Protein AF-A0A5K0ZY70-F1 (afdb_monomer_lite)

Radius of gyration: 18.96 Å; chains: 1; bounding box: 36×24×50 Å

Foldseek 3Di:
DDFDWDWDADPPPRDIDIDTDDDPDDDDDPDDFFDKDKDAPVNPPQPPVNVVVCVVVVHDPDRDIDIDGDD

Structure (mmCIF, N/CA/C/O backbone):
data_AF-A0A5K0ZY70-F1
#
_entry.id   AF-A0A5K0ZY70-F1
#
loop_
_atom_site.group_PDB
_atom_site.id
_atom_site.type_symbol
_atom_site.label_atom_id
_atom_site.label_alt_id
_atom_site.label_comp_id
_atom_site.label_asym_id
_atom_site.label_entity_id
_atom_site.label_seq_id
_atom_site.pdbx_PDB_ins_code
_atom_site.Cartn_x
_atom_site.Cartn_y
_atom_site.Cartn_z
_atom_site.occupancy
_atom_site.B_iso_or_equiv
_atom_site.auth_seq_id
_atom_site.auth_comp_id
_atom_site.auth_asym_id
_atom_site.auth_atom_id
_atom_site.pdbx_PDB_model_num
ATOM 1 N N . ARG A 1 1 ? -1.903 -2.943 -25.627 1.00 50.44 1 ARG A N 1
ATOM 2 C CA . ARG A 1 1 ? -0.438 -3.178 -25.533 1.00 50.44 1 ARG A CA 1
ATOM 3 C C . ARG A 1 1 ? 0.104 -2.224 -24.475 1.00 50.44 1 ARG A C 1
ATOM 5 O O . ARG A 1 1 ? -0.102 -1.029 -24.625 1.00 50.44 1 ARG A O 1
ATOM 12 N N . HIS A 1 2 ? 0.647 -2.749 -23.375 1.00 53.03 2 HIS A N 1
ATOM 13 C CA . HIS A 1 2 ? 0.825 -2.015 -22.116 1.00 53.03 2 HIS A CA 1
ATOM 14 C C . HIS A 1 2 ? 2.075 -1.126 -22.145 1.00 53.03 2 HIS A C 1
ATOM 16 O O . HIS A 1 2 ? 3.190 -1.633 -22.217 1.00 53.03 2 HIS A O 1
ATOM 22 N N . VAL A 1 3 ? 1.875 0.191 -22.108 1.00 63.44 3 VAL A N 1
ATOM 23 C CA . VAL A 1 3 ? 2.875 1.145 -21.617 1.00 63.44 3 VAL A CA 1
ATOM 24 C C . VAL A 1 3 ? 2.602 1.250 -20.122 1.00 63.44 3 VAL A C 1
ATOM 26 O O . VAL A 1 3 ? 1.486 1.600 -19.742 1.00 63.44 3 VAL A O 1
ATOM 29 N N . VAL A 1 4 ? 3.557 0.846 -19.289 1.00 76.06 4 VAL A N 1
ATOM 30 C CA . VAL A 1 4 ? 3.417 0.929 -17.831 1.00 76.06 4 VAL A CA 1
ATOM 31 C C . VAL A 1 4 ? 4.383 1.992 -17.339 1.00 76.06 4 VAL A C 1
ATOM 33 O O . VAL A 1 4 ? 5.598 1.830 -17.443 1.00 76.06 4 VAL A O 1
ATOM 36 N N . ASP A 1 5 ? 3.819 3.075 -16.821 1.00 86.81 5 ASP A N 1
ATOM 37 C CA . ASP A 1 5 ? 4.556 4.119 -16.125 1.00 86.81 5 ASP A CA 1
ATOM 38 C C . ASP A 1 5 ? 4.547 3.787 -14.625 1.00 86.81 5 ASP A C 1
ATOM 40 O O . ASP A 1 5 ? 3.521 3.377 -14.078 1.00 86.81 5 ASP A O 1
ATOM 44 N N . PHE A 1 6 ? 5.685 3.944 -13.952 1.00 86.12 6 PHE A N 1
ATOM 45 C CA . PHE A 1 6 ? 5.794 3.726 -12.509 1.00 86.12 6 PHE A CA 1
ATOM 46 C C . PHE A 1 6 ? 6.720 4.756 -11.869 1.00 86.12 6 PHE A C 1
ATOM 48 O O . PHE A 1 6 ? 7.505 5.416 -12.547 1.00 86.12 6 PHE A O 1
ATOM 55 N N . TYR A 1 7 ? 6.622 4.910 -10.553 1.00 90.25 7 TYR A N 1
ATOM 56 C CA . TYR A 1 7 ? 7.517 5.778 -9.798 1.00 90.25 7 TYR A CA 1
ATOM 57 C C . TYR A 1 7 ? 8.606 4.957 -9.122 1.00 90.25 7 TYR A C 1
ATOM 59 O O . TYR A 1 7 ? 8.341 3.867 -8.622 1.00 90.25 7 TYR A O 1
ATOM 67 N N . ILE A 1 8 ? 9.803 5.526 -9.044 1.00 90.50 8 ILE A N 1
ATOM 68 C CA . ILE A 1 8 ? 10.817 5.116 -8.073 1.00 90.50 8 ILE A CA 1
ATOM 69 C C . ILE A 1 8 ? 10.975 6.233 -7.049 1.00 90.50 8 ILE A C 1
ATOM 71 O O . ILE A 1 8 ? 10.888 7.416 -7.396 1.00 90.50 8 ILE A O 1
ATOM 75 N N . SER A 1 9 ? 11.158 5.857 -5.790 1.00 91.75 9 SER A N 1
ATOM 76 C CA . SER A 1 9 ? 11.318 6.792 -4.682 1.00 91.75 9 SER A CA 1
ATOM 77 C C . SER A 1 9 ? 12.562 6.461 -3.879 1.00 91.75 9 SER A C 1
ATOM 79 O O . SER A 1 9 ? 12.767 5.299 -3.534 1.00 91.75 9 SER A O 1
ATOM 81 N N . ASP A 1 10 ? 13.350 7.479 -3.551 1.00 92.75 10 ASP A N 1
ATOM 82 C CA . ASP A 1 10 ? 14.432 7.353 -2.580 1.00 92.75 10 ASP A CA 1
ATOM 83 C C . ASP A 1 10 ? 13.896 7.579 -1.158 1.00 92.75 10 ASP A C 1
ATOM 85 O O . ASP A 1 10 ? 13.203 8.564 -0.897 1.00 92.75 10 ASP A O 1
ATOM 89 N N . PHE A 1 11 ? 14.202 6.659 -0.240 1.00 85.00 11 PHE A N 1
ATOM 90 C CA . PHE A 1 11 ? 13.651 6.674 1.119 1.00 85.00 11 PHE A CA 1
ATOM 91 C C . PHE A 1 11 ? 14.219 7.812 1.977 1.00 85.00 11 PHE A C 1
ATOM 93 O O . PHE A 1 11 ? 13.494 8.383 2.786 1.00 85.00 11 PHE A O 1
ATOM 100 N N . GLN A 1 12 ? 15.498 8.161 1.805 1.00 93.75 12 GLN A N 1
ATOM 101 C CA . GLN A 1 12 ? 16.151 9.173 2.641 1.00 93.75 12 GLN A CA 1
ATOM 102 C C . GLN A 1 12 ? 15.780 10.599 2.229 1.00 93.75 12 GLN A C 1
ATOM 104 O O . GLN A 1 12 ? 15.504 11.437 3.083 1.00 93.75 12 GLN A O 1
ATOM 109 N N . SER A 1 13 ? 15.770 10.884 0.926 1.00 94.62 13 SER A N 1
ATOM 110 C CA . SER A 1 13 ? 15.478 12.221 0.397 1.00 94.62 13 SER A CA 1
ATOM 111 C C . SER A 1 13 ? 13.994 12.462 0.117 1.00 94.62 13 SER A C 1
ATOM 113 O O . SER A 1 13 ? 13.579 13.612 -0.022 1.00 94.62 13 SER A O 1
ATOM 115 N N . GLY A 1 14 ? 13.194 11.399 -0.020 1.00 92.62 14 GLY A N 1
ATOM 116 C CA . GLY A 1 14 ? 11.802 11.486 -0.466 1.00 92.62 14 GLY A CA 1
ATOM 117 C C . GLY A 1 14 ? 11.649 11.845 -1.949 1.00 92.62 14 GLY A C 1
ATOM 118 O O . GLY A 1 14 ? 10.529 12.082 -2.410 1.00 92.62 14 GLY A O 1
ATOM 119 N N . LEU A 1 15 ? 12.748 11.892 -2.714 1.00 96.25 15 LEU A N 1
ATOM 120 C CA . LEU A 1 15 ? 12.717 12.194 -4.140 1.00 96.25 15 LEU A CA 1
ATOM 121 C C . LEU A 1 15 ? 11.923 11.123 -4.889 1.00 96.25 15 LEU A C 1
ATOM 123 O O . LEU A 1 15 ? 12.111 9.929 -4.664 1.00 96.25 15 LEU A O 1
ATOM 127 N N . ARG A 1 16 ? 11.068 11.552 -5.822 1.00 95.75 16 ARG A N 1
ATOM 128 C CA . ARG A 1 16 ? 10.290 10.664 -6.694 1.00 95.75 16 ARG A CA 1
ATOM 129 C C . ARG A 1 16 ? 10.593 10.965 -8.152 1.00 95.75 16 ARG A C 1
ATOM 131 O O . ARG A 1 16 ? 10.481 12.111 -8.579 1.00 95.75 16 ARG A O 1
ATOM 138 N N . ALA A 1 17 ? 10.911 9.930 -8.920 1.00 94.19 17 ALA A N 1
ATOM 139 C CA . ALA A 1 17 ? 11.098 10.025 -10.362 1.00 94.19 17 ALA A CA 1
ATOM 140 C C . ALA A 1 17 ? 10.043 9.185 -11.088 1.00 94.19 17 ALA A C 1
ATOM 142 O O . ALA A 1 17 ? 9.756 8.057 -10.686 1.00 94.19 17 ALA A O 1
ATOM 143 N N . LEU A 1 18 ? 9.466 9.745 -12.153 1.00 91.50 18 LEU A N 1
ATOM 144 C CA . LEU A 1 18 ? 8.589 9.015 -13.064 1.00 91.50 18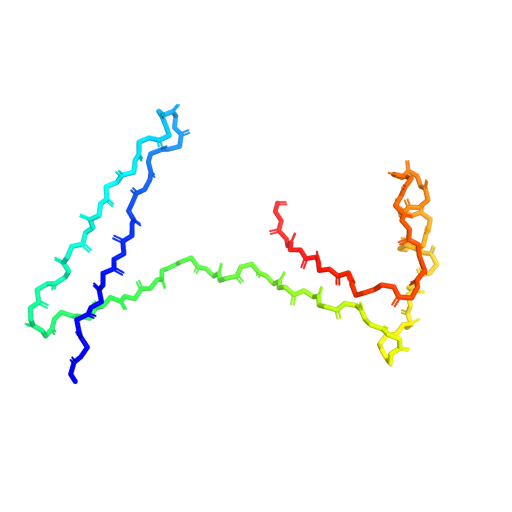 LEU A CA 1
ATOM 145 C C . LEU A 1 18 ? 9.445 8.231 -14.061 1.00 91.50 18 LEU A C 1
ATOM 147 O O . LEU A 1 18 ? 10.251 8.813 -14.784 1.00 91.50 18 LEU A O 1
ATOM 151 N N . VAL A 1 19 ? 9.228 6.924 -14.130 1.00 89.94 19 VAL A N 1
ATOM 152 C CA . VAL A 1 19 ? 9.879 6.023 -15.077 1.00 89.94 19 VAL A CA 1
ATOM 153 C C . VAL A 1 19 ? 8.877 5.637 -16.156 1.00 89.94 19 VAL A C 1
ATOM 155 O O . VAL A 1 19 ? 7.785 5.150 -15.860 1.00 89.94 19 VAL A O 1
ATOM 158 N N . LYS A 1 20 ? 9.266 5.847 -17.417 1.00 89.88 20 LYS A N 1
ATOM 159 C CA . LYS A 1 20 ? 8.501 5.433 -18.597 1.00 89.88 20 LYS A CA 1
ATOM 160 C C . LYS A 1 20 ? 9.139 4.189 -19.194 1.00 89.88 20 LYS A C 1
ATOM 162 O O . LYS A 1 20 ? 10.257 4.252 -19.706 1.00 89.88 20 LYS A O 1
ATOM 167 N 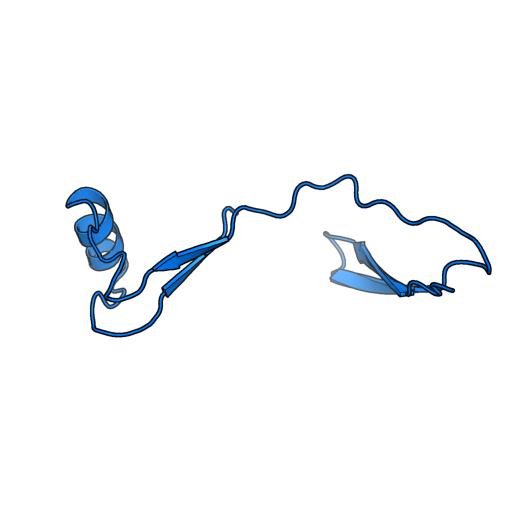N . ALA A 1 21 ? 8.450 3.056 -19.116 1.00 85.75 21 ALA A N 1
ATOM 168 C CA . ALA A 1 21 ? 8.948 1.819 -19.700 1.00 85.75 21 ALA A CA 1
ATOM 169 C C . ALA A 1 21 ? 8.860 1.862 -21.237 1.00 85.75 21 ALA A C 1
ATOM 171 O O . ALA A 1 21 ? 7.881 2.341 -21.813 1.00 85.75 21 ALA A O 1
ATOM 172 N N . GLY A 1 22 ? 9.896 1.349 -21.905 1.00 82.81 22 GLY A N 1
ATOM 173 C CA . GLY A 1 22 ? 9.955 1.283 -23.364 1.00 82.81 22 GLY A CA 1
ATOM 174 C C . GLY A 1 22 ? 8.867 0.391 -23.973 1.00 82.81 22 GLY A C 1
ATOM 175 O O . GLY A 1 22 ? 8.283 -0.474 -23.318 1.00 82.81 22 GLY A O 1
ATOM 176 N N . TYR A 1 23 ? 8.604 0.576 -25.265 1.00 77.75 23 TYR A N 1
ATOM 177 C CA . TYR A 1 23 ? 7.578 -0.177 -25.981 1.00 77.75 23 TYR A CA 1
ATOM 178 C C . TYR A 1 23 ? 7.857 -1.689 -25.970 1.00 77.75 23 TYR A C 1
ATOM 180 O O . TYR A 1 23 ? 8.837 -2.155 -26.543 1.00 77.75 23 TYR A O 1
ATOM 188 N N . GLY A 1 24 ? 6.963 -2.469 -25.351 1.00 78.19 24 GLY A N 1
ATOM 189 C CA . GLY A 1 24 ? 7.107 -3.927 -25.229 1.00 78.19 24 GLY A CA 1
ATOM 190 C C . GLY A 1 24 ? 7.911 -4.399 -24.013 1.00 78.19 24 GLY A C 1
ATOM 191 O O . GLY A 1 24 ? 8.090 -5.604 -23.858 1.00 78.19 24 GLY A O 1
ATOM 192 N N . ALA A 1 25 ? 8.361 -3.490 -23.144 1.00 82.56 25 ALA A N 1
ATOM 193 C CA . ALA A 1 25 ? 8.990 -3.855 -21.881 1.00 82.56 25 ALA A CA 1
ATOM 194 C C . ALA A 1 25 ? 7.971 -4.481 -20.910 1.00 82.56 25 ALA A C 1
ATOM 196 O O . ALA A 1 25 ? 6.843 -4.001 -20.780 1.00 82.56 25 ALA A O 1
ATOM 197 N N . ARG A 1 26 ? 8.380 -5.543 -20.203 1.00 79.56 26 ARG A N 1
ATOM 198 C CA . ARG A 1 26 ? 7.598 -6.166 -19.125 1.00 79.56 26 ARG A CA 1
ATOM 199 C C . ARG A 1 26 ? 8.105 -5.652 -17.781 1.00 79.56 26 ARG A C 1
ATOM 201 O O . ARG A 1 26 ? 9.260 -5.885 -17.441 1.00 79.5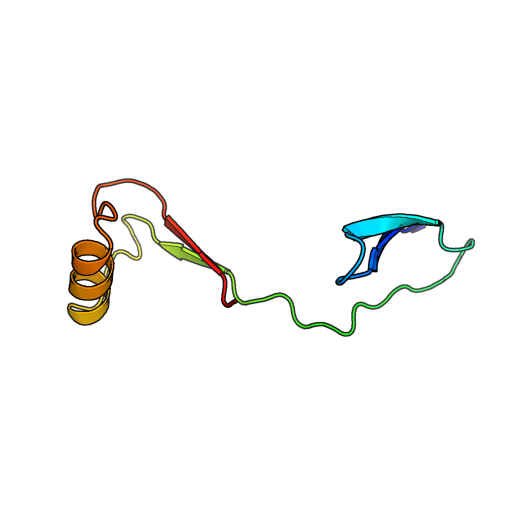6 26 ARG A O 1
ATOM 208 N N . VAL A 1 27 ? 7.240 -4.982 -17.026 1.00 80.38 27 VAL A N 1
ATOM 209 C CA . VAL A 1 27 ? 7.513 -4.569 -15.643 1.00 80.38 27 VAL A CA 1
ATOM 210 C C . VAL A 1 27 ? 6.870 -5.593 -14.714 1.00 80.38 27 VAL A C 1
ATOM 212 O O . VAL A 1 27 ? 5.679 -5.870 -14.838 1.00 80.38 27 VAL A O 1
ATOM 215 N N . THR A 1 28 ? 7.657 -6.168 -13.807 1.00 82.44 28 THR A N 1
ATOM 216 C CA . THR A 1 28 ? 7.176 -7.102 -12.783 1.00 82.44 28 THR A CA 1
ATOM 217 C C . THR A 1 28 ? 7.596 -6.561 -11.416 1.00 82.44 28 THR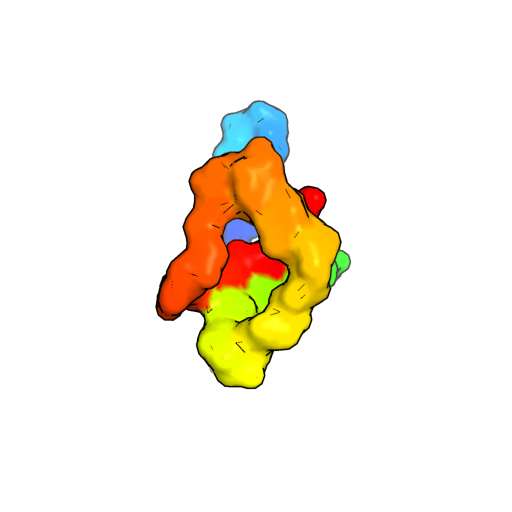 A C 1
ATOM 219 O O . THR A 1 28 ? 8.799 -6.407 -11.197 1.00 82.44 28 THR A O 1
ATOM 222 N N . PRO A 1 29 ? 6.655 -6.228 -10.515 1.00 78.12 29 PRO A N 1
ATOM 223 C CA . PRO A 1 29 ? 7.001 -5.865 -9.147 1.00 78.12 29 PRO A CA 1
ATOM 224 C C . PRO A 1 29 ? 7.564 -7.092 -8.417 1.00 78.12 29 PRO A C 1
ATOM 226 O O . PRO A 1 29 ? 7.021 -8.187 -8.534 1.00 78.12 29 PRO A O 1
ATOM 229 N N . TYR A 1 30 ? 8.660 -6.903 -7.682 1.00 77.19 30 TYR A N 1
ATOM 230 C CA . TYR A 1 30 ? 9.277 -7.940 -6.835 1.00 77.19 30 TYR A CA 1
ATOM 231 C C . TYR A 1 30 ? 8.945 -7.770 -5.351 1.00 77.19 30 TYR A C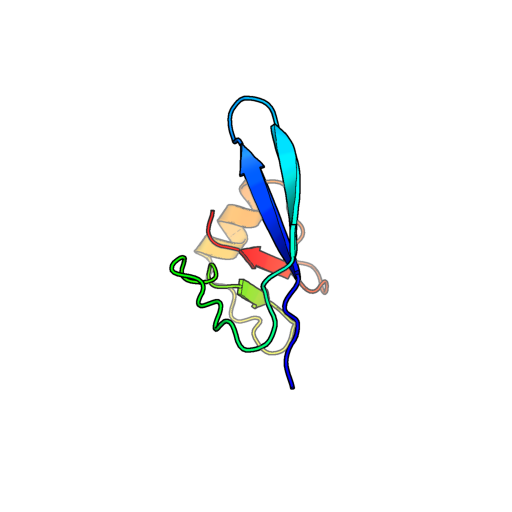 1
ATOM 233 O O . TYR A 1 30 ? 9.429 -8.527 -4.517 1.00 77.19 30 TYR A O 1
ATOM 241 N N . VAL A 1 31 ? 8.148 -6.757 -5.022 1.00 75.25 31 VAL A N 1
ATOM 242 C CA . VAL A 1 31 ? 7.647 -6.537 -3.670 1.00 75.25 31 VAL A CA 1
ATOM 243 C C . VAL A 1 31 ? 6.246 -7.122 -3.631 1.00 75.25 31 VAL A C 1
ATOM 245 O O . VAL A 1 31 ? 5.411 -6.747 -4.456 1.00 75.25 31 VAL A O 1
ATOM 248 N N . GLU A 1 32 ? 6.010 -8.056 -2.713 1.00 75.12 32 GLU A N 1
ATOM 249 C CA . GLU A 1 32 ? 4.658 -8.532 -2.436 1.00 75.12 32 GLU A CA 1
ATOM 250 C C . GLU A 1 32 ? 3.807 -7.349 -1.969 1.00 75.12 32 GLU A C 1
ATOM 252 O O . GLU A 1 32 ? 4.233 -6.541 -1.138 1.00 75.12 32 GLU A O 1
ATOM 257 N N . GLU A 1 33 ? 2.614 -7.202 -2.545 1.00 71.12 33 GLU A N 1
ATOM 258 C CA . GLU A 1 33 ? 1.672 -6.208 -2.049 1.00 71.12 33 GLU A CA 1
ATOM 259 C C . GLU A 1 33 ? 1.330 -6.560 -0.602 1.00 71.12 33 GLU A C 1
ATOM 261 O O . GLU A 1 33 ? 0.898 -7.677 -0.322 1.00 71.12 33 GLU A O 1
ATOM 266 N N . SER A 1 34 ? 1.537 -5.614 0.321 1.00 76.50 34 SER A N 1
ATOM 267 C CA . SER A 1 34 ? 1.182 -5.830 1.723 1.00 76.50 34 SER A CA 1
ATOM 268 C C . SER A 1 34 ? -0.281 -6.244 1.806 1.00 76.50 34 SER A C 1
ATOM 270 O O . SER A 1 34 ? -1.135 -5.592 1.194 1.00 76.50 34 SER A O 1
ATOM 272 N N . ALA A 1 35 ? -0.568 -7.288 2.582 1.00 77.00 35 ALA A N 1
ATOM 273 C CA . ALA A 1 35 ? -1.928 -7.766 2.753 1.00 77.00 35 ALA A CA 1
ATOM 274 C C . ALA A 1 35 ? -2.817 -6.617 3.250 1.00 77.00 35 ALA A C 1
ATOM 276 O O . ALA A 1 35 ? -2.544 -5.995 4.282 1.00 77.00 35 ALA A O 1
ATOM 277 N N . VAL A 1 36 ? -3.863 -6.314 2.479 1.00 80.19 36 VAL A N 1
ATOM 278 C CA . VAL A 1 36 ? -4.890 -5.345 2.858 1.00 80.19 36 VAL A CA 1
ATOM 279 C C . VAL A 1 36 ? -6.108 -6.120 3.327 1.00 80.19 36 VAL A C 1
ATOM 281 O O . VAL A 1 36 ? -6.696 -6.881 2.561 1.00 80.19 36 VAL A O 1
ATOM 284 N N . VAL A 1 37 ? -6.489 -5.916 4.584 1.00 79.62 37 VAL A N 1
ATOM 285 C CA . VAL A 1 37 ? -7.696 -6.507 5.161 1.00 79.62 37 VAL A CA 1
ATOM 286 C C . VAL A 1 37 ? -8.721 -5.399 5.356 1.00 79.62 37 VAL A C 1
ATOM 288 O O . VAL A 1 37 ? -8.492 -4.458 6.121 1.00 79.62 37 VAL A O 1
ATOM 291 N N . ASP A 1 38 ? -9.848 -5.522 4.656 1.00 80.31 38 ASP A N 1
ATOM 292 C CA . ASP A 1 38 ? -11.022 -4.683 4.871 1.00 80.31 38 ASP A CA 1
ATOM 293 C C . ASP A 1 38 ? -11.924 -5.362 5.918 1.00 80.31 38 ASP A C 1
ATOM 295 O O . ASP A 1 38 ? -12.361 -6.506 5.762 1.00 80.31 38 ASP A O 1
ATOM 299 N N . ILE A 1 39 ? -12.179 -4.652 7.014 1.00 76.62 39 ILE A N 1
ATOM 300 C CA . ILE A 1 39 ? -13.082 -5.077 8.081 1.00 76.62 39 ILE A CA 1
ATOM 301 C C . ILE A 1 39 ? -14.395 -4.317 7.915 1.00 76.62 39 ILE A C 1
ATOM 303 O O . ILE A 1 39 ? -14.429 -3.088 8.018 1.00 76.62 39 ILE A O 1
ATOM 307 N N . ASP A 1 40 ? -15.476 -5.060 7.688 1.00 75.12 40 ASP A N 1
ATOM 308 C CA . ASP A 1 40 ? -16.841 -4.548 7.582 1.00 75.12 40 ASP A CA 1
ATOM 309 C C . ASP A 1 40 ? -17.791 -5.260 8.567 1.00 75.12 40 ASP A C 1
ATOM 311 O O . ASP A 1 40 ? -17.377 -6.089 9.379 1.00 75.12 40 ASP A O 1
ATOM 315 N N . LYS A 1 41 ? -19.088 -4.931 8.510 1.00 66.69 41 LYS A N 1
ATOM 316 C CA . LYS A 1 41 ? -20.117 -5.530 9.378 1.00 66.69 41 LYS A CA 1
ATOM 317 C C . LYS A 1 41 ? -20.345 -7.026 9.144 1.00 66.69 41 LYS A C 1
ATOM 319 O O . LYS A 1 41 ? -20.804 -7.706 10.056 1.00 66.69 41 LYS A O 1
ATOM 324 N N . ASN A 1 42 ? -20.053 -7.522 7.948 1.00 67.75 42 ASN A N 1
ATOM 325 C CA . ASN A 1 42 ? -20.307 -8.902 7.541 1.00 67.75 42 ASN A CA 1
ATOM 326 C C . ASN A 1 42 ? -19.129 -9.819 7.903 1.00 67.75 42 ASN A C 1
ATOM 328 O O . ASN A 1 42 ? -19.327 -11.004 8.146 1.00 67.75 42 ASN A O 1
ATOM 332 N N . ASN A 1 43 ? -17.922 -9.254 8.003 1.00 66.44 43 ASN A N 1
ATOM 333 C C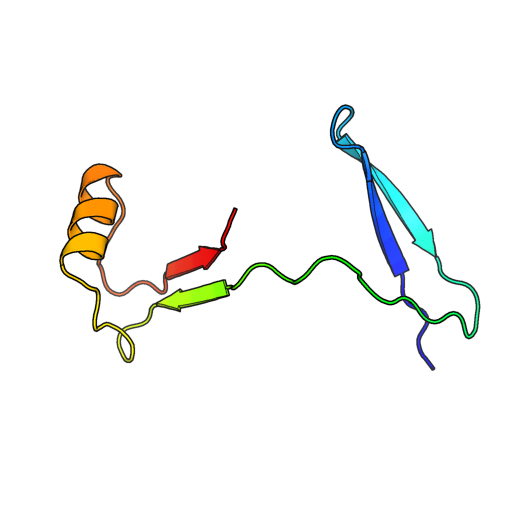A . ASN A 1 43 ? -16.691 -9.899 8.466 1.00 66.44 43 ASN A CA 1
ATOM 334 C C . ASN A 1 43 ? -16.335 -9.501 9.920 1.00 66.44 43 ASN A C 1
ATOM 336 O O . ASN A 1 43 ? -15.199 -9.623 10.373 1.00 66.44 43 ASN A O 1
ATOM 340 N N . LYS A 1 44 ? -17.305 -8.988 10.691 1.00 62.16 44 LYS A N 1
ATOM 341 C CA . LYS A 1 44 ? -17.074 -8.387 12.018 1.00 62.16 44 LYS A CA 1
ATOM 342 C C . LYS A 1 44 ? -16.907 -9.402 13.155 1.00 62.16 44 LYS A C 1
ATOM 344 O O . LYS A 1 44 ? -17.214 -9.086 14.303 1.00 62.16 44 LYS A O 1
ATOM 349 N N . ALA A 1 45 ? -16.385 -10.598 12.881 1.00 62.94 45 ALA A N 1
ATOM 350 C CA . ALA A 1 45 ? -15.868 -11.479 13.929 1.00 62.94 45 ALA A CA 1
ATOM 351 C C . ALA A 1 45 ? -14.512 -10.935 14.412 1.00 62.94 45 ALA A C 1
ATOM 353 O O . ALA A 1 45 ? -13.465 -11.555 14.245 1.00 62.94 45 ALA A O 1
ATOM 354 N N . LEU A 1 46 ? -14.526 -9.715 14.954 1.00 69.50 46 LEU A N 1
ATOM 355 C CA . LEU A 1 46 ? -13.347 -9.089 15.524 1.00 69.50 46 LEU A CA 1
ATOM 356 C C . LEU A 1 46 ? -12.943 -9.902 16.743 1.00 69.50 46 LEU A C 1
ATOM 358 O O . LEU A 1 46 ? -13.729 -10.049 17.681 1.00 69.50 46 LEU A O 1
ATOM 362 N N . SER A 1 47 ? -11.727 -10.441 16.723 1.00 78.62 47 SER A N 1
ATOM 363 C CA . SER A 1 47 ? -11.199 -11.137 17.887 1.00 78.62 47 SER A CA 1
ATOM 364 C C . SER A 1 47 ? -11.214 -10.178 19.097 1.00 78.62 47 SER A C 1
ATOM 366 O O . SER A 1 47 ? -11.006 -8.968 18.923 1.00 78.62 47 SER A O 1
ATOM 368 N N . PRO A 1 48 ? -11.467 -10.658 20.327 1.00 83.38 48 PRO A N 1
ATOM 369 C CA . PRO A 1 48 ? -11.445 -9.809 21.521 1.00 83.38 48 PRO A CA 1
ATOM 370 C C . PRO A 1 48 ? -10.136 -9.018 21.669 1.00 83.38 48 PRO A C 1
ATOM 372 O O . PRO A 1 48 ? -10.130 -7.872 22.123 1.00 83.38 48 PRO A O 1
ATOM 375 N N . GLU A 1 49 ? -9.024 -9.609 21.231 1.00 85.62 49 GLU A N 1
ATOM 376 C CA . GLU A 1 49 ? -7.697 -8.999 21.228 1.00 85.62 49 GLU A CA 1
ATOM 377 C C . GLU A 1 49 ? -7.632 -7.802 20.278 1.00 85.62 49 GLU A C 1
ATOM 379 O O . GLU A 1 49 ? -7.051 -6.776 20.632 1.00 85.62 49 GLU A O 1
ATOM 384 N N . PHE A 1 50 ? -8.261 -7.904 19.104 1.00 81.62 50 PHE A N 1
ATOM 385 C CA . PHE A 1 50 ? -8.319 -6.815 18.136 1.00 81.62 50 PHE A CA 1
ATOM 386 C C . PHE A 1 50 ? -9.131 -5.627 18.663 1.00 81.62 50 PHE A C 1
ATOM 388 O O . PHE A 1 50 ? -8.695 -4.481 18.556 1.00 81.62 50 PHE A O 1
ATOM 395 N N . ILE A 1 51 ? -10.268 -5.884 19.317 1.00 83.88 51 ILE A N 1
ATOM 396 C CA . ILE A 1 51 ? -11.081 -4.826 19.941 1.00 83.88 51 ILE A CA 1
ATOM 397 C C . ILE A 1 51 ? -10.288 -4.114 21.045 1.00 83.88 51 ILE A C 1
ATOM 399 O O . ILE A 1 51 ? -10.291 -2.883 21.109 1.00 83.88 51 ILE A O 1
ATOM 403 N N . ARG A 1 52 ? -9.568 -4.869 21.888 1.00 87.31 52 ARG A N 1
ATOM 404 C CA . ARG A 1 52 ? -8.694 -4.287 22.917 1.00 87.31 52 ARG A CA 1
ATOM 405 C C . ARG A 1 52 ? -7.612 -3.405 22.293 1.00 87.31 52 ARG A C 1
ATOM 407 O O . ARG A 1 52 ? -7.430 -2.275 22.734 1.00 87.31 52 ARG A O 1
ATOM 414 N N . TRP A 1 53 ? -6.941 -3.893 21.251 1.00 88.69 53 TRP A N 1
ATOM 415 C CA . TRP A 1 53 ? -5.890 -3.156 20.546 1.00 88.69 53 TRP A CA 1
ATOM 416 C C . TRP A 1 53 ? -6.393 -1.836 19.935 1.00 88.69 53 TRP A C 1
ATOM 418 O O . TRP A 1 53 ? -5.688 -0.824 20.005 1.00 88.69 53 TRP A O 1
ATOM 428 N N . LEU A 1 54 ? -7.613 -1.826 19.376 1.00 87.00 54 LEU A N 1
ATOM 429 C CA . LEU A 1 54 ? -8.272 -0.606 18.890 1.00 87.00 54 LEU A CA 1
ATOM 430 C C . LEU A 1 54 ? -8.537 0.377 20.038 1.00 87.00 54 LEU A C 1
ATOM 432 O O . LEU A 1 54 ? -8.209 1.558 19.919 1.00 87.00 54 LEU A O 1
ATOM 436 N N . GLY A 1 55 ? -9.075 -0.114 21.159 1.00 87.31 55 GLY A N 1
ATOM 437 C CA . GLY A 1 55 ? -9.357 0.693 22.348 1.00 87.31 55 GLY A CA 1
ATOM 438 C C . GLY A 1 55 ? -8.105 1.340 22.946 1.00 87.31 55 GLY A C 1
ATOM 439 O O . GLY A 1 55 ? -8.113 2.534 23.234 1.00 87.31 55 GLY A O 1
ATOM 440 N N . GLU A 1 56 ? -6.999 0.597 23.042 1.00 94.44 56 GLU A N 1
ATOM 441 C CA . GLU A 1 56 ? -5.691 1.106 23.496 1.00 94.44 56 GLU A CA 1
ATOM 442 C C . GLU A 1 56 ? -5.157 2.258 22.626 1.00 94.44 56 GLU A C 1
ATOM 444 O O . GLU A 1 56 ? -4.383 3.088 23.100 1.00 94.44 56 GLU A O 1
ATOM 449 N N . ARG A 1 57 ? -5.572 2.322 21.355 1.00 91.00 57 ARG A N 1
ATOM 450 C CA . ARG A 1 57 ? -5.177 3.356 20.382 1.00 91.00 57 ARG A CA 1
ATOM 451 C C . ARG A 1 57 ? -6.248 4.417 20.154 1.00 91.00 57 ARG A C 1
ATOM 453 O O . ARG A 1 57 ? -6.075 5.266 19.282 1.00 91.00 57 ARG A O 1
ATOM 460 N N . ASN A 1 58 ? -7.334 4.382 20.927 1.00 88.94 58 ASN A N 1
ATOM 461 C CA . ASN A 1 58 ? -8.482 5.273 20.777 1.00 88.94 58 ASN A CA 1
ATOM 462 C C . ASN A 1 58 ? -9.081 5.245 19.352 1.00 88.94 58 ASN A C 1
ATOM 464 O O . ASN A 1 58 ? -9.528 6.265 18.823 1.00 88.94 58 ASN A O 1
ATOM 468 N N . LEU A 1 59 ? -9.051 4.072 18.710 1.00 86.25 59 LEU A N 1
ATOM 469 C CA . LEU A 1 59 ? -9.633 3.832 17.392 1.00 86.25 59 LEU A CA 1
ATOM 470 C C . LEU A 1 59 ? -11.073 3.331 17.537 1.00 86.25 59 LEU A C 1
ATOM 472 O O . LEU A 1 59 ? -11.398 2.560 18.439 1.00 86.25 59 LEU A O 1
ATOM 476 N N . SER A 1 60 ? -11.945 3.775 16.632 1.00 79.50 60 SER A N 1
ATOM 477 C CA . SER A 1 60 ? -13.364 3.418 16.672 1.00 79.50 60 SER A CA 1
ATOM 478 C C . SER A 1 60 ? -13.595 1.961 16.259 1.00 79.50 60 SER A C 1
ATOM 480 O O . SER A 1 60 ? -13.027 1.494 15.276 1.00 79.50 60 SER A O 1
ATOM 482 N N . CYS A 1 61 ? -14.481 1.271 16.979 1.00 74.94 61 CYS A N 1
ATOM 483 C CA . CYS A 1 61 ? -15.002 -0.059 16.634 1.00 74.94 61 CYS A CA 1
ATOM 484 C C . CYS A 1 61 ? -16.434 0.020 16.047 1.00 74.94 61 CYS A C 1
ATOM 486 O O . CYS A 1 61 ? -17.171 -0.968 15.984 1.00 74.94 61 CYS A O 1
ATOM 488 N N . ASP A 1 62 ? -16.866 1.225 15.661 1.00 77.50 62 ASP A N 1
ATOM 489 C CA . ASP A 1 62 ? -18.198 1.488 15.122 1.00 77.50 62 ASP A CA 1
ATOM 490 C C . ASP A 1 62 ? -18.420 0.849 13.736 1.00 77.50 62 ASP A C 1
ATOM 492 O O . ASP A 1 62 ? -17.722 -0.063 13.295 1.00 77.50 62 ASP A O 1
ATOM 496 N N . ASP A 1 63 ? -19.476 1.278 13.061 1.00 72.38 63 ASP A N 1
ATOM 497 C CA . ASP A 1 63 ? -19.946 0.725 11.795 1.00 72.38 63 ASP A CA 1
ATOM 498 C C . ASP A 1 63 ? -19.149 1.164 10.557 1.00 72.38 63 ASP A C 1
ATOM 500 O O . ASP A 1 63 ? -19.601 0.962 9.427 1.00 72.38 63 ASP A O 1
ATOM 504 N N . ARG A 1 64 ? -17.972 1.764 10.750 1.00 77.31 64 ARG A N 1
ATOM 505 C CA . ARG A 1 64 ? -17.086 2.169 9.659 1.00 77.31 64 ARG A CA 1
ATOM 506 C C . ARG A 1 64 ? -16.335 0.976 9.076 1.00 77.31 64 ARG A C 1
ATOM 508 O O . ARG A 1 64 ? -15.991 0.026 9.773 1.00 77.31 64 ARG A O 1
ATOM 515 N N . ILE A 1 65 ? -16.027 1.083 7.786 1.00 79.44 65 ILE A N 1
ATOM 516 C CA . ILE A 1 65 ? -15.095 0.179 7.114 1.00 79.44 65 ILE A CA 1
ATOM 517 C C . ILE A 1 65 ? -13.684 0.559 7.560 1.00 79.44 65 ILE A C 1
ATOM 519 O O . ILE A 1 65 ? -13.265 1.707 7.386 1.00 79.44 65 ILE A O 1
ATOM 523 N N . MET A 1 66 ? -12.964 -0.396 8.141 1.00 83.50 66 MET A N 1
ATOM 524 C CA . MET A 1 66 ? -11.559 -0.230 8.506 1.00 83.50 66 MET A CA 1
ATOM 525 C C . MET A 1 66 ? -10.674 -0.944 7.495 1.00 83.50 66 MET A C 1
ATOM 527 O O . MET A 1 66 ? -10.934 -2.092 7.149 1.00 83.50 66 MET A O 1
ATOM 531 N N . ARG A 1 67 ? -9.608 -0.269 7.061 1.00 84.50 67 ARG A N 1
ATOM 532 C CA . ARG A 1 67 ? -8.594 -0.830 6.170 1.00 84.50 67 ARG A CA 1
ATOM 533 C C . ARG A 1 67 ? -7.279 -0.967 6.917 1.00 84.50 67 ARG A C 1
ATOM 535 O O . ARG A 1 67 ? -6.675 0.042 7.280 1.00 84.50 67 ARG A O 1
ATOM 542 N N . LEU A 1 68 ? -6.842 -2.204 7.123 1.00 81.88 68 LEU A N 1
ATOM 543 C CA . LEU A 1 68 ? -5.551 -2.512 7.727 1.00 81.88 68 LEU A CA 1
ATOM 544 C C . LEU A 1 68 ? -4.580 -2.948 6.643 1.00 81.88 68 LEU A C 1
ATOM 546 O O . LEU A 1 68 ? -4.939 -3.727 5.764 1.00 81.88 68 LEU A O 1
ATOM 550 N N . LYS A 1 69 ? -3.358 -2.433 6.717 1.00 82.00 69 LYS A N 1
ATOM 551 C CA . LYS A 1 69 ? -2.255 -2.806 5.842 1.00 82.00 69 LYS A CA 1
ATOM 552 C C . LYS A 1 69 ? -1.079 -3.193 6.726 1.00 82.00 69 LYS A C 1
ATOM 554 O O . LYS A 1 69 ? -0.764 -2.451 7.655 1.00 82.00 69 LYS A O 1
ATOM 559 N N . GLU A 1 70 ? -0.467 -4.336 6.449 1.00 73.00 70 GLU A N 1
ATOM 560 C CA . GLU A 1 70 ? 0.806 -4.702 7.072 1.00 73.00 70 GLU A CA 1
ATOM 561 C C . GLU A 1 70 ? 1.873 -3.649 6.728 1.00 73.00 70 GLU A C 1
ATOM 563 O O . GLU A 1 70 ? 1.964 -3.199 5.579 1.00 73.00 70 GLU A O 1
ATOM 568 N N . GLY A 1 71 ? 2.635 -3.215 7.730 1.00 63.12 71 GLY A N 1
ATOM 569 C CA . GLY A 1 71 ? 3.640 -2.161 7.621 1.00 63.12 71 GLY A CA 1
ATOM 570 C C . GLY A 1 71 ? 4.715 -2.295 8.680 1.00 63.12 71 GLY A C 1
ATOM 571 O O . GLY A 1 71 ? 4.430 -2.923 9.726 1.00 63.12 71 GLY A O 1
#

pLDDT: mean 80.63, std 9.78, range [50.44, 96.25]

InterPro domains:
  IPR040339 Protein SHOU4/SHOU4-like [PTHR33709] (1-71)

Organism: NCBI:txid210225

Secondary structure (DSSP, 8-state):
----EEEEE-TTT--EEEEEPPTTPPP---SPPPPEEEE-SSS----HHHHHHHHHTT---SSSPEEEE--

Sequence (71 aa):
RHVVDFYISDFQSGLRALVKAGYGARVTPYVEESAVVDIDKNNKALSPEFIRWLGERNLSCDDRIMRLKEG